Protein AF-A0A6L4ZJV4-F1 (afdb_monomer_lite)

Secondary structure (DSSP, 8-state):
--SSTT-SSSTT--HHHHHHHHHHHHHHHT--HHHHSS-SS--S---SHHHHHHHHHHHHHHHHHHH-TTS----HHHHHTTSSS---

Foldseek 3Di:
DVPDAQDDQCPPPDPVCVVVVVVLVCQLALHDLVQQAVDPVGNNDRPHVLVVVVSVVVVVQVVCCVVCVPPDRDDSNNQNVNHNHGPD

Structure (mmCIF, N/CA/C/O backbone):
data_AF-A0A6L4ZJV4-F1
#
_entry.id   AF-A0A6L4ZJV4-F1
#
loop_
_atom_site.group_PDB
_atom_site.id
_atom_site.type_symbol
_atom_site.label_atom_id
_atom_site.label_alt_id
_atom_site.label_comp_id
_atom_site.label_asym_id
_atom_site.label_entity_id
_atom_site.label_seq_id
_atom_site.pdbx_PDB_ins_code
_atom_site.Cartn_x
_atom_site.Cartn_y
_atom_site.Cartn_z
_atom_site.occupancy
_atom_site.B_iso_or_equiv
_atom_site.auth_seq_id
_atom_site.auth_comp_id
_atom_site.auth_asym_id
_atom_site.auth_atom_id
_atom_site.pdbx_PDB_model_num
ATOM 1 N N . GLU A 1 1 ? 12.888 0.121 8.702 1.00 59.50 1 GLU A N 1
ATOM 2 C CA . GLU A 1 1 ? 13.326 1.174 7.745 1.00 59.50 1 GLU A CA 1
ATOM 3 C C . GLU A 1 1 ? 14.787 1.072 7.317 1.00 59.50 1 GLU A C 1
ATOM 5 O O . GLU A 1 1 ? 15.074 1.403 6.182 1.00 59.50 1 GLU A O 1
ATOM 10 N N . SER A 1 2 ? 15.701 0.586 8.162 1.00 63.19 2 SER A N 1
ATOM 11 C CA . SER A 1 2 ? 17.131 0.435 7.832 1.00 63.19 2 SER A CA 1
ATOM 12 C C . SER A 1 2 ? 17.454 -0.656 6.797 1.00 63.19 2 SER A C 1
ATOM 14 O O . SER A 1 2 ? 18.553 -0.668 6.255 1.00 63.19 2 SER A O 1
ATOM 16 N N . VAL A 1 3 ? 16.511 -1.564 6.519 1.00 74.81 3 VAL A N 1
ATOM 17 C CA . VAL A 1 3 ? 16.715 -2.729 5.635 1.00 74.81 3 VAL A CA 1
ATOM 18 C C . VAL A 1 3 ? 16.309 -2.453 4.181 1.00 74.81 3 VAL A C 1
ATOM 20 O O . VAL A 1 3 ? 16.947 -2.952 3.259 1.00 74.81 3 VAL A O 1
ATOM 23 N N . TYR A 1 4 ? 15.267 -1.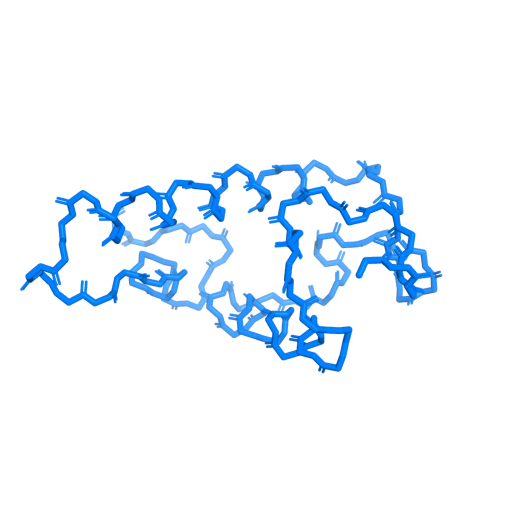646 3.953 1.00 79.88 4 TYR A N 1
ATOM 24 C CA . TYR A 1 4 ? 14.759 -1.353 2.609 1.00 79.88 4 TYR A CA 1
ATOM 25 C C . TYR A 1 4 ? 15.039 0.091 2.218 1.00 79.88 4 TYR A C 1
ATOM 27 O O . TYR A 1 4 ? 14.795 1.019 2.989 1.00 79.88 4 TYR A O 1
ATOM 35 N N . LYS A 1 5 ? 15.482 0.286 0.977 1.00 81.06 5 LYS A N 1
ATOM 36 C CA . LYS A 1 5 ? 15.681 1.618 0.406 1.00 81.06 5 LYS A CA 1
ATOM 37 C C . LYS A 1 5 ? 14.328 2.287 0.123 1.00 81.06 5 LYS A C 1
ATOM 39 O O . LYS A 1 5 ? 13.382 1.639 -0.317 1.00 81.06 5 LYS A O 1
ATOM 44 N N . ASN A 1 6 ? 14.256 3.599 0.354 1.00 85.31 6 ASN A N 1
ATOM 45 C CA . ASN A 1 6 ? 13.116 4.460 0.009 1.00 85.31 6 ASN A CA 1
ATOM 46 C C . ASN A 1 6 ? 11.757 4.091 0.666 1.00 85.31 6 ASN A C 1
ATOM 48 O O . ASN A 1 6 ? 10.690 4.199 0.049 1.00 85.31 6 ASN A O 1
ATOM 52 N N . ILE A 1 7 ? 11.772 3.678 1.940 1.00 85.06 7 ILE A N 1
ATOM 53 C CA . ILE A 1 7 ? 10.553 3.585 2.761 1.00 85.06 7 ILE A CA 1
ATOM 54 C C . ILE A 1 7 ? 10.150 4.987 3.239 1.00 85.06 7 ILE A C 1
ATOM 56 O O . ILE A 1 7 ? 10.836 5.604 4.050 1.00 85.06 7 ILE A O 1
ATOM 60 N N . GLN A 1 8 ? 9.012 5.480 2.742 1.00 85.00 8 GLN A N 1
ATOM 61 C CA . GLN A 1 8 ? 8.487 6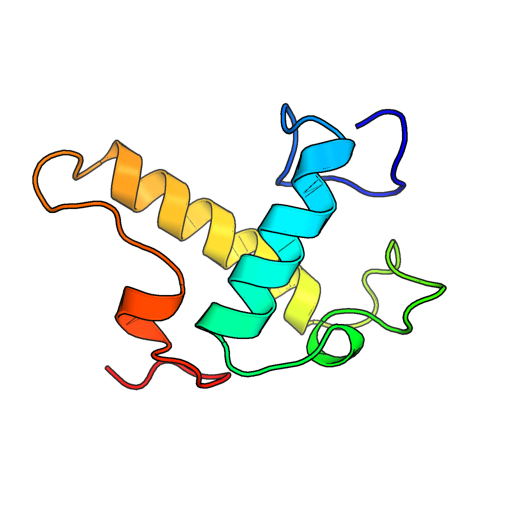.811 3.081 1.00 85.00 8 GLN A CA 1
ATOM 62 C C . GLN A 1 8 ? 7.249 6.735 3.978 1.00 85.00 8 GLN A C 1
ATOM 64 O O . GLN A 1 8 ? 7.234 7.321 5.055 1.00 85.00 8 GLN A O 1
ATOM 69 N N . THR A 1 9 ? 6.233 5.977 3.558 1.00 87.31 9 THR A N 1
ATOM 70 C CA . THR A 1 9 ? 4.940 5.909 4.257 1.00 87.31 9 THR A CA 1
ATOM 71 C C . THR A 1 9 ? 4.868 4.743 5.249 1.00 87.31 9 THR A C 1
ATOM 73 O O . THR A 1 9 ? 4.187 4.836 6.264 1.00 87.31 9 THR A O 1
ATOM 76 N N . LEU A 1 10 ? 5.599 3.645 5.029 1.00 86.25 10 LEU A N 1
ATOM 77 C CA . LEU A 1 10 ? 5.635 2.481 5.937 1.00 86.25 10 LEU A CA 1
ATOM 78 C C . LEU A 1 10 ? 6.679 2.614 7.055 1.00 86.25 10 LEU A C 1
ATOM 80 O O . LEU A 1 10 ? 7.240 1.622 7.518 1.00 86.25 10 LEU A O 1
ATOM 84 N N . LYS A 1 11 ? 6.948 3.844 7.491 1.00 83.94 11 LYS A N 1
ATOM 85 C CA . LYS A 1 11 ? 7.823 4.081 8.634 1.00 83.94 11 LYS A CA 1
ATOM 86 C C . LYS A 1 11 ? 7.235 3.464 9.912 1.00 83.94 11 LYS A C 1
ATOM 88 O O . LYS A 1 11 ? 6.017 3.449 10.081 1.00 83.94 11 LYS A O 1
ATOM 93 N N . GLY A 1 12 ? 8.082 2.891 10.761 1.00 82.56 12 GLY A N 1
ATOM 94 C CA . GLY A 1 12 ? 7.733 2.145 11.972 1.00 82.56 12 GLY A CA 1
ATOM 95 C C . GLY A 1 12 ? 7.316 0.688 11.744 1.00 82.56 12 GLY A C 1
ATOM 96 O O . GLY A 1 12 ? 7.218 -0.058 12.712 1.00 82.56 12 GLY A O 1
ATOM 97 N N . VAL A 1 13 ? 7.103 0.252 10.495 1.00 85.62 13 VAL A N 1
ATOM 98 C CA . VAL A 1 13 ? 6.767 -1.149 10.196 1.00 85.62 13 VAL A CA 1
ATOM 99 C C . VAL A 1 13 ? 8.040 -2.009 10.261 1.00 85.62 13 VAL A C 1
ATOM 101 O O . VAL A 1 13 ? 9.035 -1.664 9.604 1.00 85.62 13 VAL A O 1
ATOM 104 N N . PRO A 1 14 ? 8.038 -3.118 11.028 1.00 87.62 14 PRO A N 1
ATOM 105 C CA . PRO A 1 14 ? 9.129 -4.089 11.031 1.00 87.62 14 PRO A CA 1
ATOM 106 C C . PRO A 1 14 ? 9.444 -4.583 9.615 1.00 87.62 14 PRO A C 1
ATOM 108 O O . PRO A 1 14 ? 8.548 -4.759 8.790 1.00 87.62 14 PRO A O 1
ATOM 111 N N . SER A 1 15 ? 10.724 -4.772 9.288 1.00 83.50 15 SER A N 1
ATOM 112 C CA . SER A 1 15 ? 11.139 -5.116 7.919 1.00 83.50 15 SER A CA 1
ATOM 113 C C . SER A 1 15 ? 10.534 -6.434 7.428 1.00 83.50 15 SER A C 1
ATOM 115 O O . SER A 1 15 ? 10.102 -6.527 6.286 1.00 83.50 15 SER A O 1
ATOM 117 N N . ASP A 1 16 ? 10.420 -7.426 8.299 1.00 86.25 16 ASP A N 1
ATOM 118 C CA . ASP A 1 16 ? 9.747 -8.699 8.031 1.00 86.25 16 ASP A CA 1
ATOM 119 C C . ASP A 1 16 ? 8.252 -8.537 7.688 1.00 86.25 16 ASP A C 1
ATOM 121 O O . ASP A 1 16 ? 7.699 -9.336 6.935 1.00 86.25 16 ASP A O 1
ATOM 125 N N . GLN A 1 17 ? 7.607 -7.464 8.153 1.00 88.94 17 GLN A N 1
ATOM 126 C CA . GLN A 1 17 ? 6.193 -7.183 7.883 1.00 88.94 17 GLN A CA 1
ATOM 127 C C . GLN A 1 17 ? 5.951 -6.375 6.603 1.00 88.94 17 GLN A C 1
ATOM 129 O O . GLN A 1 17 ? 4.832 -6.370 6.086 1.00 88.94 17 GLN A O 1
ATOM 134 N N . VAL A 1 18 ? 6.973 -5.716 6.046 1.00 90.62 18 VAL A N 1
ATOM 135 C CA . VAL A 1 18 ? 6.817 -4.909 4.822 1.00 90.62 18 VAL A CA 1
ATOM 136 C C . VAL A 1 18 ? 6.315 -5.770 3.665 1.00 90.62 18 VAL A C 1
ATOM 138 O O . VAL A 1 18 ? 5.410 -5.354 2.943 1.00 90.62 18 VAL A O 1
ATOM 141 N N . LEU A 1 19 ? 6.841 -6.989 3.512 1.00 90.69 19 LEU A N 1
ATOM 142 C CA . LEU A 1 19 ? 6.404 -7.897 2.452 1.00 90.69 19 LEU A CA 1
ATOM 143 C C . LEU A 1 19 ? 4.940 -8.329 2.631 1.00 90.69 19 LEU A C 1
ATOM 145 O O . LEU A 1 19 ? 4.205 -8.413 1.650 1.00 90.69 19 LEU A O 1
ATOM 149 N N . THR A 1 20 ? 4.499 -8.551 3.871 1.00 93.00 20 THR A N 1
ATOM 150 C CA . THR A 1 20 ? 3.099 -8.872 4.193 1.00 93.00 20 THR A CA 1
ATOM 151 C C . THR A 1 20 ? 2.164 -7.732 3.800 1.00 93.00 20 THR A C 1
ATOM 153 O O . THR A 1 20 ? 1.124 -7.970 3.190 1.00 93.00 20 THR A O 1
ATOM 156 N N . VAL A 1 21 ? 2.560 -6.484 4.059 1.00 93.00 21 VAL A N 1
ATOM 157 C CA . VAL A 1 21 ? 1.796 -5.306 3.624 1.00 93.00 21 VAL A CA 1
ATOM 158 C C . VAL A 1 21 ? 1.714 -5.226 2.097 1.00 93.00 21 VAL A C 1
ATOM 160 O O . VAL A 1 21 ? 0.641 -4.973 1.554 1.00 93.00 21 VAL A O 1
ATOM 163 N N . MET A 1 22 ? 2.815 -5.489 1.3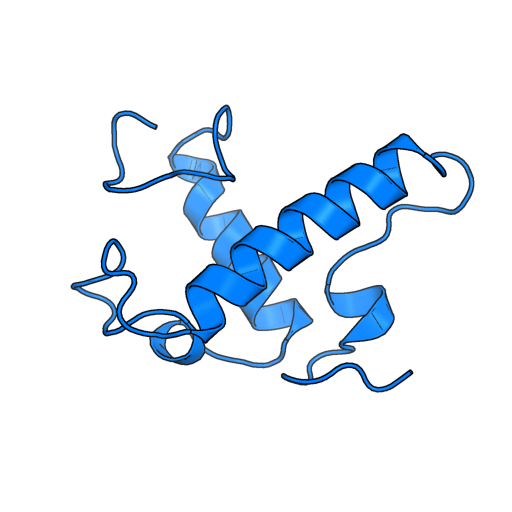84 1.00 94.75 22 MET A N 1
ATOM 164 C CA . MET A 1 22 ? 2.799 -5.497 -0.085 1.00 94.75 22 MET A CA 1
ATOM 165 C C . MET A 1 22 ? 1.869 -6.578 -0.646 1.00 94.75 22 MET A C 1
ATOM 167 O O . MET A 1 22 ? 1.145 -6.309 -1.603 1.00 94.75 22 MET A O 1
ATOM 171 N N . LYS A 1 23 ? 1.831 -7.766 -0.026 1.00 94.12 23 LYS A N 1
ATOM 172 C CA . LYS A 1 23 ? 0.884 -8.831 -0.395 1.00 94.12 23 LYS A CA 1
ATOM 173 C C . LYS A 1 23 ? -0.570 -8.390 -0.203 1.00 94.12 23 LYS A C 1
ATOM 175 O O . LYS A 1 23 ? -1.373 -8.528 -1.125 1.00 94.12 23 LYS A O 1
ATOM 180 N N . ALA A 1 24 ? -0.881 -7.752 0.924 1.00 94.31 24 ALA A N 1
ATOM 181 C CA . ALA A 1 24 ? -2.214 -7.200 1.166 1.00 94.31 24 ALA A CA 1
ATOM 182 C C . ALA A 1 24 ? -2.622 -6.158 0.102 1.00 94.31 24 ALA A C 1
ATOM 184 O O . ALA A 1 24 ? -3.785 -6.100 -0.298 1.00 94.31 24 ALA A O 1
ATOM 185 N N . PHE A 1 25 ? -1.678 -5.359 -0.414 1.00 95.75 25 PHE A N 1
ATOM 186 C CA . PHE A 1 25 ? -1.958 -4.442 -1.525 1.00 95.75 25 PHE A CA 1
ATOM 187 C C . PHE A 1 25 ? -2.255 -5.186 -2.826 1.00 95.75 25 PHE A C 1
ATOM 189 O O . PHE A 1 25 ? -3.223 -4.849 -3.506 1.00 95.75 25 PHE A O 1
ATOM 196 N N . THR A 1 26 ? -1.461 -6.204 -3.171 1.00 95.69 26 THR A N 1
ATOM 197 C CA . THR A 1 26 ? -1.702 -6.997 -4.386 1.00 95.69 26 THR A CA 1
ATOM 198 C C . THR A 1 26 ? -3.063 -7.691 -4.356 1.00 95.69 26 THR A C 1
ATOM 200 O O . THR A 1 26 ? -3.782 -7.650 -5.350 1.00 95.69 26 THR A O 1
ATOM 203 N N . GLU A 1 27 ? -3.464 -8.231 -3.202 1.00 94.94 27 GLU A N 1
ATOM 204 C CA . GLU A 1 27 ? -4.773 -8.865 -3.003 1.00 94.94 27 GLU A CA 1
ATOM 205 C C . GLU A 1 27 ? -5.916 -7.845 -3.066 1.00 94.94 27 GLU A C 1
ATOM 207 O O . GLU A 1 27 ? -6.897 -8.047 -3.778 1.00 94.94 27 GLU A O 1
ATOM 212 N N . GLY A 1 28 ? -5.777 -6.707 -2.378 1.00 94.00 28 GLY A N 1
ATOM 213 C CA . GLY A 1 28 ? -6.814 -5.677 -2.342 1.00 94.00 28 GLY A CA 1
ATOM 214 C C . GLY A 1 28 ? -7.098 -5.033 -3.702 1.00 94.00 28 GLY A C 1
ATOM 215 O O . GLY A 1 28 ? -8.240 -4.655 -3.966 1.00 94.00 28 GLY A O 1
ATOM 216 N N . LEU A 1 29 ? -6.075 -4.914 -4.555 1.00 96.31 29 LEU A N 1
ATOM 217 C CA . LEU A 1 29 ? -6.155 -4.273 -5.872 1.00 96.31 29 LEU A CA 1
ATOM 218 C C . LEU A 1 29 ? -6.248 -5.275 -7.037 1.00 96.31 29 LEU A C 1
ATOM 220 O O . LEU A 1 29 ? -6.488 -4.849 -8.163 1.00 96.31 29 LEU A O 1
ATOM 224 N N . GLY A 1 30 ? -6.031 -6.573 -6.807 1.00 95.88 30 GLY A N 1
ATOM 225 C CA . GLY A 1 30 ? -5.979 -7.585 -7.873 1.00 95.88 30 GLY A CA 1
ATOM 226 C C . GLY A 1 30 ? -4.857 -7.348 -8.886 1.00 95.88 30 GLY A C 1
ATOM 227 O O . GLY A 1 30 ? -5.019 -7.589 -10.080 1.00 95.88 30 GLY A O 1
ATOM 228 N N . VAL A 1 31 ? -3.720 -6.828 -8.421 1.00 96.00 31 VAL A N 1
ATOM 229 C CA . VAL A 1 31 ? -2.548 -6.511 -9.253 1.00 96.00 31 VAL A CA 1
ATOM 230 C C . VAL A 1 31 ? -1.312 -7.238 -8.740 1.00 96.00 31 VAL A C 1
ATOM 232 O O . VAL A 1 31 ? -1.292 -7.735 -7.621 1.00 96.00 31 VAL A O 1
ATOM 235 N N . ASN A 1 32 ? -0.247 -7.276 -9.537 1.00 95.25 32 ASN A N 1
ATOM 236 C CA . ASN A 1 32 ? 1.036 -7.852 -9.134 1.00 95.25 32 ASN A CA 1
ATOM 237 C C . ASN A 1 32 ? 2.063 -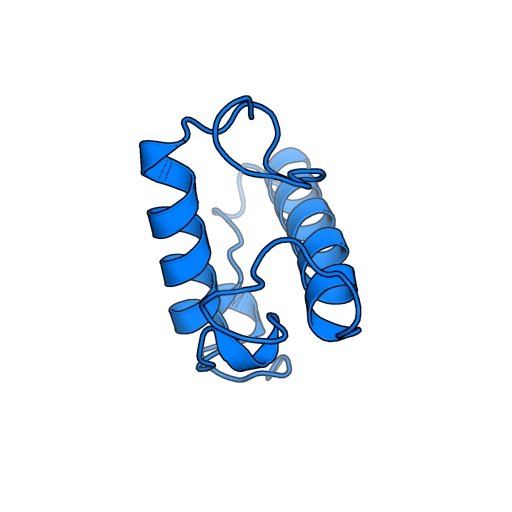6.767 -8.753 1.00 95.25 32 ASN A C 1
ATOM 239 O O . ASN A 1 32 ? 1.823 -5.567 -8.896 1.00 95.25 32 ASN A O 1
ATOM 243 N N . CYS A 1 33 ? 3.244 -7.190 -8.294 1.00 95.31 33 CYS A N 1
ATOM 244 C CA . CYS A 1 33 ? 4.306 -6.288 -7.836 1.00 95.31 33 CYS A CA 1
ATOM 245 C C . CYS A 1 33 ? 4.718 -5.258 -8.899 1.00 95.31 33 CYS A C 1
ATOM 247 O O . CYS A 1 33 ? 4.944 -4.091 -8.578 1.00 95.31 33 CYS A O 1
ATOM 249 N N . VAL A 1 34 ? 4.792 -5.671 -10.170 1.00 95.56 34 VAL A N 1
ATOM 250 C CA . VAL A 1 34 ? 5.225 -4.803 -11.277 1.00 95.56 34 VAL A CA 1
ATOM 251 C C . VAL A 1 34 ? 4.149 -3.812 -11.718 1.00 95.56 34 VAL A C 1
ATOM 253 O O . VAL A 1 34 ? 4.413 -2.966 -12.565 1.00 95.56 34 VAL A O 1
ATOM 256 N N . TYR A 1 35 ? 2.950 -3.844 -11.141 1.00 95.69 35 TYR A N 1
ATOM 257 C CA . TYR A 1 35 ? 1.981 -2.768 -11.332 1.00 95.69 35 TYR A CA 1
ATOM 258 C C . TYR A 1 35 ? 2.471 -1.459 -10.696 1.00 95.69 35 TYR A C 1
ATOM 260 O O . TYR A 1 35 ? 2.433 -0.401 -11.323 1.00 95.69 35 TYR A O 1
ATOM 268 N N . CYS A 1 36 ? 3.003 -1.546 -9.473 1.00 94.94 36 CYS A N 1
ATOM 269 C CA . CYS A 1 36 ? 3.535 -0.399 -8.737 1.00 94.94 36 CYS A CA 1
ATOM 270 C C . CYS A 1 36 ? 5.055 -0.259 -8.866 1.00 94.94 36 CYS A C 1
ATOM 272 O O . CYS A 1 36 ? 5.558 0.858 -8.916 1.00 94.94 36 CYS A O 1
ATOM 274 N N . HIS A 1 37 ? 5.798 -1.364 -8.922 1.00 95.94 37 HIS A N 1
ATOM 275 C CA . HIS A 1 37 ? 7.258 -1.343 -8.985 1.00 95.94 37 HIS A CA 1
ATOM 276 C C . HIS A 1 37 ? 7.773 -1.438 -10.422 1.00 95.94 37 HIS A C 1
ATOM 278 O O . HIS A 1 37 ? 7.125 -2.006 -11.306 1.00 95.94 37 HIS A O 1
ATOM 284 N N . VAL A 1 38 ? 8.956 -0.872 -10.671 1.00 93.50 38 VAL A N 1
ATOM 285 C CA . VAL A 1 38 ? 9.606 -0.934 -11.990 1.00 93.50 38 VAL A CA 1
ATOM 286 C C . VAL A 1 38 ? 9.927 -2.387 -12.345 1.00 93.50 38 VAL A C 1
ATOM 288 O O . VAL A 1 38 ? 9.530 -2.855 -13.409 1.00 93.50 38 VAL A O 1
ATOM 291 N N . SER A 1 39 ? 10.549 -3.108 -11.413 1.00 92.00 39 SER A N 1
ATOM 292 C CA . SER A 1 39 ? 10.782 -4.553 -11.455 1.00 92.00 39 SER A CA 1
ATOM 293 C C . SER A 1 39 ? 10.838 -5.109 -10.027 1.00 92.00 39 SER A C 1
ATOM 295 O O . SER A 1 39 ? 10.813 -4.347 -9.058 1.00 92.00 39 SER A O 1
ATOM 297 N N . THR A 1 40 ? 10.936 -6.430 -9.881 1.00 88.06 40 THR A N 1
ATOM 298 C CA . THR A 1 40 ? 11.146 -7.090 -8.579 1.00 88.06 40 THR A CA 1
ATOM 299 C C . THR A 1 40 ? 12.542 -6.855 -7.996 1.00 88.06 40 THR A C 1
ATOM 301 O O . THR A 1 40 ? 12.731 -7.034 -6.799 1.00 88.06 40 THR A O 1
ATOM 304 N N . GLU A 1 41 ? 13.5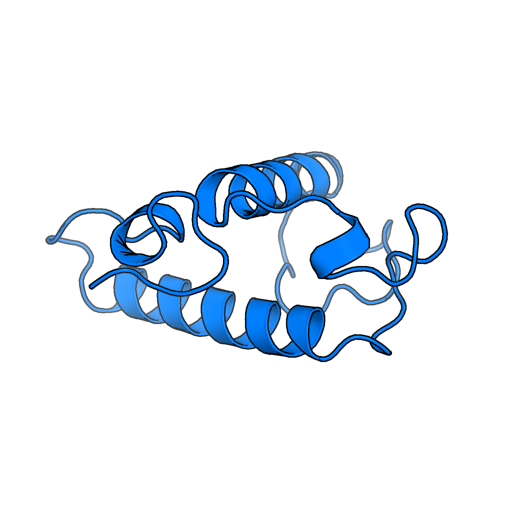01 -6.422 -8.816 1.00 87.62 41 GLU A N 1
ATOM 305 C CA . GLU A 1 41 ? 14.871 -6.081 -8.404 1.00 87.62 41 GLU A CA 1
ATOM 306 C C . GLU A 1 41 ? 15.029 -4.584 -8.084 1.00 87.62 41 GLU A C 1
ATOM 308 O O . GLU A 1 41 ? 15.934 -4.192 -7.354 1.00 87.62 41 GLU A O 1
ATOM 313 N N . ALA A 1 42 ? 14.125 -3.742 -8.600 1.00 89.12 42 ALA A N 1
ATOM 314 C CA . ALA A 1 42 ? 14.135 -2.287 -8.449 1.00 89.12 42 ALA A CA 1
ATOM 315 C C . ALA A 1 42 ? 12.877 -1.790 -7.711 1.00 89.12 42 ALA A C 1
ATOM 317 O O . ALA A 1 42 ? 12.076 -1.010 -8.240 1.00 89.12 42 ALA A O 1
ATOM 318 N N . LEU A 1 43 ? 12.684 -2.269 -6.478 1.00 89.50 43 LEU A N 1
ATOM 319 C CA . LEU A 1 43 ? 11.512 -1.956 -5.647 1.00 89.50 43 LEU A CA 1
ATOM 320 C C . LEU A 1 43 ? 11.530 -0.523 -5.091 1.00 89.50 43 LEU A C 1
ATOM 322 O O . LEU A 1 43 ? 10.480 0.051 -4.790 1.00 89.50 43 LEU A O 1
ATOM 326 N N . ASP A 1 44 ? 12.710 0.072 -4.962 1.00 90.44 44 ASP A N 1
ATOM 327 C CA . ASP A 1 44 ? 12.949 1.389 -4.377 1.00 90.44 44 ASP A CA 1
ATOM 328 C C . ASP A 1 44 ? 12.710 2.546 -5.356 1.00 90.44 44 ASP A C 1
ATOM 330 O O . ASP A 1 44 ? 12.402 3.651 -4.908 1.00 90.44 44 ASP A O 1
ATOM 334 N N . LYS A 1 45 ? 12.719 2.284 -6.669 1.00 91.12 45 LYS A N 1
ATOM 335 C CA . LYS A 1 45 ? 12.444 3.284 -7.711 1.00 91.12 45 LYS A CA 1
ATOM 336 C C . LYS A 1 45 ? 11.011 3.803 -7.682 1.00 91.12 45 LYS A C 1
ATOM 338 O O . LYS A 1 45 ? 10.073 3.055 -7.396 1.00 91.12 45 LYS A O 1
ATOM 343 N N . ASP A 1 46 ? 10.859 5.081 -8.009 1.00 91.50 46 ASP A N 1
ATOM 344 C CA . ASP A 1 46 ? 9.591 5.820 -7.974 1.00 91.50 46 ASP A CA 1
ATOM 345 C C . ASP A 1 46 ? 9.069 6.186 -9.376 1.00 91.50 46 ASP A C 1
ATOM 347 O O . ASP A 1 46 ? 8.115 6.948 -9.503 1.00 91.50 46 ASP A O 1
ATOM 351 N N . ASP A 1 47 ? 9.657 5.593 -10.418 1.00 92.62 47 ASP A N 1
ATOM 352 C CA . ASP A 1 47 ? 9.397 5.896 -11.832 1.00 92.62 47 ASP A CA 1
ATOM 353 C C . ASP A 1 47 ? 7.943 5.599 -12.256 1.00 92.62 47 ASP A C 1
ATOM 355 O O . ASP A 1 47 ? 7.445 6.158 -13.231 1.00 92.62 47 ASP A O 1
ATOM 359 N N . LYS A 1 48 ? 7.234 4.725 -11.525 1.00 93.94 48 LYS A N 1
ATOM 360 C CA . LYS A 1 48 ? 5.814 4.430 -11.762 1.00 93.94 48 LYS A CA 1
ATOM 361 C C . LYS A 1 48 ? 4.916 5.268 -10.862 1.00 93.94 48 LYS A C 1
ATOM 363 O O . LYS A 1 48 ? 4.925 5.126 -9.638 1.00 93.94 48 LYS A O 1
ATOM 368 N N . ALA A 1 49 ? 4.034 6.046 -11.489 1.00 95.75 49 ALA A N 1
ATOM 369 C CA . ALA A 1 49 ? 3.045 6.880 -10.803 1.00 95.75 49 ALA A CA 1
ATOM 370 C C . ALA A 1 49 ? 2.172 6.090 -9.808 1.00 95.75 49 ALA A C 1
ATOM 372 O O . ALA A 1 49 ? 1.830 6.605 -8.744 1.00 95.75 49 ALA A O 1
ATOM 373 N N . MET A 1 50 ? 1.876 4.819 -10.105 1.00 95.31 50 MET A N 1
ATOM 374 C CA . MET A 1 50 ? 1.102 3.917 -9.245 1.00 95.31 50 MET A CA 1
ATOM 375 C C . MET A 1 50 ? 1.687 3.806 -7.833 1.00 95.31 50 MET A C 1
ATOM 377 O O . MET A 1 50 ? 0.930 3.767 -6.867 1.00 95.31 50 MET A O 1
ATOM 381 N N . LYS A 1 51 ? 3.018 3.818 -7.686 1.00 94.94 51 LYS A N 1
ATOM 382 C CA . LYS A 1 51 ? 3.675 3.754 -6.374 1.00 94.94 51 LYS A CA 1
ATOM 383 C C . LYS A 1 51 ? 3.415 5.009 -5.543 1.00 94.94 51 LYS A C 1
ATOM 385 O O . LYS A 1 51 ? 3.129 4.910 -4.352 1.00 94.94 51 LYS A O 1
ATOM 390 N N . GLN A 1 52 ? 3.458 6.182 -6.173 1.00 95.06 52 GLN A N 1
ATOM 391 C CA . GLN A 1 52 ? 3.143 7.450 -5.511 1.00 95.06 52 GLN A CA 1
ATOM 392 C C . GLN A 1 52 ? 1.661 7.533 -5.138 1.00 95.06 52 GLN A C 1
ATOM 394 O O . GLN A 1 52 ? 1.321 7.956 -4.034 1.00 95.06 52 GLN A O 1
ATOM 399 N N . THR A 1 53 ? 0.773 7.073 -6.020 1.00 95.69 53 THR A N 1
ATOM 400 C CA . THR A 1 53 ? -0.659 6.974 -5.719 1.00 95.69 53 THR A CA 1
ATOM 401 C C . THR A 1 53 ? -0.913 6.026 -4.548 1.00 95.69 53 THR A C 1
ATOM 403 O O . THR A 1 53 ? -1.633 6.393 -3.624 1.00 95.69 53 THR A O 1
ATOM 406 N N . ALA A 1 54 ? -0.275 4.852 -4.519 1.00 95.12 54 ALA A N 1
ATOM 407 C CA . ALA A 1 54 ? -0.419 3.891 -3.426 1.00 95.12 54 ALA A CA 1
ATOM 408 C C . ALA A 1 54 ? 0.018 4.472 -2.068 1.00 95.12 54 ALA A C 1
ATOM 410 O O . ALA A 1 54 ? -0.650 4.235 -1.063 1.00 95.12 54 ALA A O 1
ATOM 411 N N . ARG A 1 55 ? 1.083 5.288 -2.030 1.00 95.31 55 ARG A N 1
ATOM 412 C CA . ARG A 1 55 ? 1.504 6.006 -0.810 1.00 95.31 55 ARG A CA 1
ATOM 413 C C . ARG A 1 55 ? 0.411 6.940 -0.289 1.00 95.31 55 ARG A C 1
ATOM 415 O O . ARG A 1 55 ? 0.049 6.852 0.881 1.00 95.31 55 ARG A O 1
ATOM 422 N N . LYS A 1 56 ? -0.169 7.760 -1.171 1.00 95.62 56 LYS A N 1
ATOM 423 C CA . LYS A 1 56 ? -1.273 8.670 -0.823 1.00 95.62 56 LYS A CA 1
ATOM 424 C C . LYS A 1 56 ? -2.516 7.909 -0.351 1.00 95.62 56 LYS A C 1
ATOM 426 O O . LYS A 1 56 ? -3.149 8.300 0.623 1.00 95.62 56 LYS A O 1
ATOM 431 N N . MET A 1 57 ? -2.845 6.791 -1.000 1.00 95.50 57 MET A N 1
ATOM 432 C CA . MET A 1 57 ? -3.987 5.956 -0.606 1.00 95.50 57 MET A CA 1
ATOM 433 C C . MET A 1 57 ? -3.778 5.299 0.759 1.00 95.50 57 MET A C 1
ATOM 435 O O . MET A 1 57 ? -4.714 5.210 1.550 1.00 95.50 57 MET A O 1
ATOM 439 N N . LEU A 1 58 ? -2.552 4.880 1.078 1.00 94.69 58 LEU A N 1
ATOM 440 C CA . LEU A 1 58 ? -2.231 4.346 2.398 1.00 94.69 58 LEU A CA 1
ATOM 441 C C . LEU A 1 58 ? -2.397 5.406 3.498 1.00 94.69 58 LEU A C 1
ATOM 443 O O . LEU A 1 58 ? -2.920 5.098 4.569 1.00 94.69 58 LEU A O 1
ATOM 447 N N . GLU A 1 59 ? -1.973 6.645 3.242 1.00 94.31 59 GLU A N 1
ATOM 448 C CA . GLU A 1 59 ? -2.195 7.776 4.155 1.00 94.31 59 GLU A CA 1
ATOM 449 C C . GLU A 1 59 ? -3.688 8.041 4.358 1.00 94.3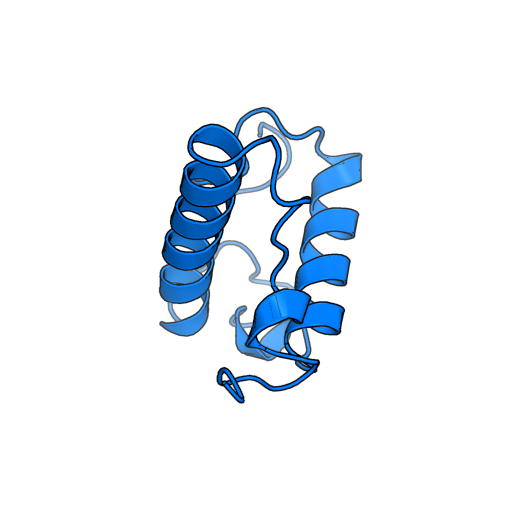1 59 GLU A C 1
ATOM 451 O O . GLU A 1 59 ? -4.138 8.129 5.500 1.00 94.31 59 GLU A O 1
ATOM 456 N N . MET A 1 60 ? -4.465 8.056 3.272 1.00 94.56 60 MET A N 1
ATOM 457 C CA . MET A 1 60 ? -5.919 8.208 3.314 1.00 94.56 60 MET A CA 1
ATOM 458 C C . MET A 1 60 ? -6.583 7.118 4.168 1.00 94.56 60 MET A C 1
ATOM 460 O O . MET A 1 60 ? -7.340 7.436 5.080 1.00 94.56 60 MET A O 1
ATOM 464 N N . VAL A 1 61 ? -6.274 5.837 3.933 1.00 93.50 61 VAL A N 1
ATOM 465 C CA . VAL A 1 61 ? -6.860 4.718 4.696 1.00 93.50 61 VAL A CA 1
ATOM 466 C C . VAL A 1 61 ? -6.498 4.805 6.180 1.00 93.50 61 VAL A C 1
ATOM 468 O O . VAL A 1 61 ? -7.354 4.615 7.044 1.00 93.50 61 VAL A O 1
ATOM 471 N N . ARG A 1 62 ? -5.244 5.144 6.504 1.00 92.38 62 ARG A N 1
ATOM 472 C CA . ARG A 1 62 ? -4.818 5.353 7.897 1.00 92.38 62 ARG A CA 1
ATOM 473 C C . ARG A 1 62 ? -5.568 6.503 8.556 1.00 92.38 62 ARG A C 1
ATOM 475 O O . ARG A 1 62 ? -5.968 6.376 9.711 1.00 92.38 62 ARG A O 1
ATOM 482 N N . GLN A 1 63 ? -5.765 7.603 7.835 1.00 93.62 63 GLN A N 1
ATOM 483 C CA . GLN A 1 63 ? -6.528 8.740 8.328 1.00 93.62 63 GLN A CA 1
ATOM 484 C C . GLN A 1 63 ? -7.993 8.359 8.563 1.00 93.62 63 GLN A C 1
ATOM 486 O O . GLN A 1 63 ? -8.505 8.621 9.645 1.00 93.62 63 GLN A O 1
ATOM 491 N N . MET A 1 64 ? -8.639 7.673 7.616 1.00 92.62 64 MET A N 1
ATOM 492 C CA . MET A 1 64 ? -10.021 7.203 7.766 1.00 92.62 64 MET A CA 1
ATOM 493 C C . MET A 1 64 ? -10.185 6.303 8.993 1.00 92.62 64 MET A C 1
ATOM 495 O O . MET A 1 64 ? -11.077 6.541 9.801 1.00 92.62 64 MET A O 1
ATOM 499 N N . ASN A 1 65 ? -9.290 5.331 9.185 1.00 92.75 65 ASN A N 1
ATOM 500 C CA . ASN A 1 65 ? -9.339 4.429 10.340 1.00 92.75 65 ASN A CA 1
ATOM 501 C C . ASN A 1 65 ? -9.076 5.143 11.672 1.00 92.75 65 ASN A C 1
ATOM 503 O O . ASN A 1 65 ? -9.599 4.731 12.703 1.00 92.75 65 ASN A O 1
ATOM 507 N N . LYS A 1 66 ? -8.283 6.220 11.665 1.00 92.31 66 LYS A N 1
ATOM 508 C CA . LYS A 1 66 ? -8.070 7.061 12.849 1.00 92.31 66 LYS A CA 1
ATOM 509 C C . LYS A 1 66 ? -9.290 7.933 13.158 1.00 92.31 66 LYS A C 1
ATOM 511 O O . LYS A 1 66 ? -9.612 8.126 14.325 1.00 92.31 66 LYS A O 1
ATOM 516 N N . THR A 1 67 ? -9.938 8.481 12.131 1.00 93.44 67 THR A N 1
ATOM 517 C CA . THR A 1 67 ? -11.090 9.382 12.275 1.00 93.44 67 THR A CA 1
ATOM 518 C C . THR A 1 67 ? -12.384 8.631 12.594 1.00 93.44 67 THR A C 1
ATOM 520 O O . THR A 1 67 ? -13.193 9.137 13.366 1.00 93.44 67 THR A O 1
ATOM 523 N N . TYR A 1 68 ? -12.572 7.426 12.049 1.00 89.62 68 TYR A N 1
ATOM 524 C CA . TYR A 1 68 ? -13.804 6.638 12.179 1.00 89.62 68 TYR A CA 1
ATOM 525 C C . TYR A 1 68 ? -13.556 5.242 12.781 1.00 89.62 68 TYR A C 1
ATOM 527 O O . TYR A 1 68 ? -13.864 4.231 12.147 1.00 89.62 68 TYR A O 1
ATOM 535 N N . PRO A 1 69 ? -13.022 5.142 14.012 1.00 82.75 69 PRO A N 1
ATOM 536 C CA . PRO A 1 69 ? -12.609 3.862 14.592 1.00 82.75 69 PRO A CA 1
ATOM 537 C C . PRO A 1 69 ? -13.772 2.888 14.856 1.00 82.75 69 PRO A C 1
ATOM 539 O O . PRO A 1 69 ? -13.558 1.681 14.926 1.00 82.75 69 PRO A O 1
ATOM 542 N N . THR A 1 70 ? -15.006 3.385 14.992 1.00 79.50 70 THR A N 1
ATOM 543 C CA . THR A 1 70 ? -16.205 2.580 15.289 1.00 79.50 70 THR A CA 1
ATOM 544 C C . THR A 1 70 ? -16.872 1.969 14.055 1.00 79.50 70 THR A C 1
ATOM 546 O O . THR A 1 70 ? -17.745 1.120 14.206 1.00 79.50 70 THR A O 1
ATOM 549 N N . ASN A 1 71 ? -16.480 2.366 12.839 1.00 75.06 71 ASN A N 1
ATOM 550 C CA . ASN A 1 71 ? -17.161 1.967 11.597 1.00 75.06 71 ASN A CA 1
ATOM 551 C C . ASN A 1 71 ? -16.542 0.719 10.939 1.00 75.06 71 ASN A C 1
ATOM 553 O O . ASN A 1 71 ? -16.809 0.428 9.773 1.00 75.06 71 ASN A O 1
ATOM 557 N N . GLY A 1 72 ? -15.722 -0.021 11.688 1.00 82.31 72 GLY A N 1
ATOM 558 C CA . GLY A 1 72 ? -14.892 -1.102 11.164 1.00 82.31 72 GLY A CA 1
ATOM 559 C C . GLY A 1 72 ? -13.616 -0.581 10.496 1.00 82.31 72 GLY A C 1
ATOM 560 O O . GLY A 1 72 ? -13.507 0.591 10.137 1.00 82.31 72 GLY A O 1
ATOM 561 N N . GLN A 1 73 ? -12.617 -1.455 10.347 1.00 87.06 73 GLN A N 1
ATOM 562 C CA . GLN A 1 73 ? -11.381 -1.089 9.654 1.00 87.06 73 GLN A CA 1
ATOM 563 C C . GLN A 1 73 ? -11.606 -1.042 8.141 1.00 87.06 73 GLN A C 1
ATOM 565 O O . GLN A 1 73 ? -11.922 -2.048 7.505 1.00 87.06 73 GLN A O 1
ATOM 570 N N . VAL A 1 74 ? -11.377 0.129 7.558 1.00 91.38 74 VAL A N 1
ATOM 571 C CA . VAL A 1 74 ? -11.278 0.329 6.116 1.00 91.38 74 VAL A CA 1
ATOM 572 C C . VAL A 1 74 ? -9.948 -0.239 5.632 1.00 91.38 74 VAL A C 1
ATOM 574 O O . VAL A 1 74 ? -8.889 0.021 6.209 1.00 91.38 74 VAL A O 1
ATOM 577 N N . THR A 1 75 ? -9.998 -1.002 4.545 1.00 93.25 75 THR A N 1
ATOM 578 C CA . THR A 1 75 ? -8.820 -1.536 3.855 1.00 93.25 75 THR A CA 1
ATOM 579 C C . THR A 1 75 ? -8.891 -1.195 2.370 1.00 93.25 75 THR A C 1
ATOM 581 O O . THR A 1 75 ? -9.900 -0.688 1.880 1.00 93.25 75 THR A O 1
ATOM 584 N N . CYS A 1 76 ? -7.834 -1.506 1.618 1.00 94.19 76 CYS A N 1
ATOM 585 C CA . CYS A 1 76 ? -7.832 -1.355 0.163 1.00 94.19 76 CYS A CA 1
ATOM 586 C C . CYS A 1 76 ? -9.018 -2.100 -0.477 1.00 94.19 76 CYS A C 1
ATOM 588 O O . CYS A 1 76 ? -9.680 -1.566 -1.365 1.00 94.19 76 CYS A O 1
ATOM 590 N N . PHE A 1 77 ? -9.323 -3.305 0.024 1.00 93.88 77 PHE A N 1
ATOM 591 C CA . PHE A 1 77 ? -10.385 -4.163 -0.498 1.00 93.88 77 PHE A CA 1
ATOM 592 C C . PHE A 1 77 ? -11.784 -3.560 -0.324 1.00 93.88 77 PHE A C 1
ATOM 594 O O . PHE A 1 77 ? -12.646 -3.801 -1.165 1.00 93.88 77 PHE A O 1
ATOM 601 N N . THR A 1 78 ? -12.002 -2.735 0.708 1.00 93.31 78 THR A N 1
ATOM 602 C CA . THR A 1 78 ? -13.298 -2.090 0.980 1.00 93.31 78 THR A CA 1
ATOM 603 C C . THR A 1 78 ? -13.840 -1.349 -0.250 1.00 93.31 78 THR A C 1
ATOM 605 O O . THR A 1 78 ? -15.025 -1.482 -0.553 1.00 93.31 78 THR A O 1
ATOM 608 N N . CYS A 1 79 ? -12.972 -0.646 -0.990 1.00 94.62 79 CYS A N 1
ATOM 609 C CA . CYS A 1 79 ? -13.350 0.103 -2.197 1.00 94.62 79 CYS A CA 1
ATOM 610 C C . CYS A 1 79 ? -12.895 -0.582 -3.496 1.00 94.62 79 CYS A C 1
ATOM 612 O O . CYS A 1 79 ? -13.624 -0.588 -4.487 1.00 94.62 79 CYS A O 1
ATOM 614 N N . HIS A 1 80 ? -11.686 -1.155 -3.518 1.00 96.06 80 HIS A N 1
ATOM 615 C CA . HIS A 1 80 ? -11.116 -1.739 -4.736 1.00 96.06 80 HIS A CA 1
ATOM 616 C C . HIS A 1 80 ? -11.697 -3.105 -5.088 1.00 96.06 80 HIS A C 1
ATOM 618 O O . HIS A 1 80 ? -11.781 -3.427 -6.268 1.00 96.06 80 HIS A O 1
ATOM 624 N N . ARG A 1 81 ? -12.090 -3.908 -4.091 1.00 94.94 81 ARG A N 1
ATOM 625 C CA . ARG A 1 81 ? -12.656 -5.256 -4.274 1.00 94.94 81 ARG A CA 1
ATOM 626 C C . ARG A 1 81 ? -11.878 -6.131 -5.273 1.00 94.94 81 ARG A C 1
ATOM 628 O O . ARG A 1 81 ? -12.480 -6.837 -6.076 1.00 94.94 81 ARG A O 1
ATOM 635 N N . GLY A 1 82 ? -10.545 -6.075 -5.240 1.00 95.25 82 GLY A N 1
ATOM 636 C CA . GLY A 1 82 ? -9.693 -6.849 -6.147 1.00 95.25 82 GLY A CA 1
ATOM 637 C C . GLY A 1 82 ? -9.558 -6.261 -7.556 1.00 95.25 82 GLY A C 1
ATOM 638 O O . GLY A 1 82 ? -9.193 -6.985 -8.476 1.00 95.25 82 GLY A O 1
ATOM 639 N N . ALA A 1 83 ? -9.846 -4.970 -7.746 1.00 95.19 83 ALA A N 1
ATOM 640 C CA . ALA A 1 83 ? -9.636 -4.264 -9.005 1.00 95.19 83 ALA A CA 1
ATOM 641 C C . ALA A 1 83 ? -8.695 -3.061 -8.842 1.00 95.19 83 ALA A C 1
ATOM 643 O O . ALA A 1 83 ? -8.704 -2.345 -7.839 1.00 95.19 83 ALA A O 1
ATOM 644 N N . ALA A 1 84 ? -7.896 -2.783 -9.877 1.00 93.44 84 ALA A N 1
ATOM 645 C CA . ALA A 1 84 ? -6.904 -1.705 -9.853 1.00 93.44 84 ALA A CA 1
ATOM 646 C C . ALA A 1 84 ? -7.527 -0.308 -9.660 1.00 93.44 84 ALA A C 1
ATOM 648 O O . ALA A 1 84 ? -6.862 0.618 -9.192 1.00 93.44 84 ALA A O 1
ATOM 649 N N . LYS A 1 85 ? -8.809 -0.159 -10.004 1.00 93.50 85 LYS A N 1
ATOM 650 C CA . LYS A 1 85 ? -9.623 1.032 -9.758 1.00 93.50 85 LYS A CA 1
ATOM 651 C C . LYS A 1 85 ? -10.774 0.668 -8.813 1.00 93.50 85 LYS A C 1
ATOM 653 O O . LYS A 1 85 ? -11.275 -0.450 -8.926 1.00 93.50 85 LYS A O 1
ATOM 658 N N . PRO A 1 86 ? -11.199 1.579 -7.919 1.00 93.00 86 PRO A N 1
ATOM 659 C CA . PRO A 1 86 ? -12.380 1.366 -7.090 1.00 93.00 86 PRO A CA 1
ATOM 660 C C . PRO A 1 86 ? -13.617 1.032 -7.926 1.00 93.00 86 PRO A C 1
ATOM 662 O O . PRO A 1 86 ? -13.785 1.561 -9.025 1.00 93.00 86 PRO A O 1
ATOM 665 N N . VAL A 1 87 ? -14.471 0.161 -7.391 1.00 90.69 87 VAL A N 1
ATOM 666 C CA . VAL A 1 87 ? -15.720 -0.291 -8.038 1.00 90.69 87 VAL A CA 1
ATOM 667 C C . VAL A 1 87 ? -16.976 0.287 -7.375 1.00 90.69 87 VAL A C 1
ATOM 669 O O . VAL A 1 87 ? -18.086 -0.172 -7.636 1.00 90.69 87 VAL A O 1
ATOM 672 N N . SER A 1 88 ? -16.788 1.256 -6.482 1.00 65.12 88 SER A N 1
ATOM 673 C CA . SER A 1 88 ? -17.816 1.947 -5.699 1.00 65.12 88 SER A CA 1
ATOM 674 C C . SER A 1 88 ? -17.775 3.441 -5.957 1.00 65.12 88 SER A C 1
ATOM 676 O O . SER A 1 88 ? -16.632 3.959 -5.967 1.00 65.12 88 SER A O 1
#

Sequence (88 aa):
ESVYKNIQTLKGVPSDQVLTVMKAFTEGLGVNCVYCHVSTEALDKDDKAMKQTARKMLEMVRQMNKTYPTNGQVTCFTCHRGAAKPVS

pLDDT: mean 90.27, std 7.18, range [59.5, 96.31]

Radius of gyration: 13.2 Å; chains: 1; bounding box: 35×18×27 Å